Protein AF-A0A1G3LAY9-F1 (afdb_monomer_lite)

Secondary structure (DSSP, 8-state):
-----PEEEEE-GGGEEEEEETTS-EEEEEE--SS---EEEEEEEEEETTEEEEEEEEE-HHHHHHHHHHHHHHHHHHHHHHHT-

Foldseek 3Di:
DDDQWDWDWDKDAQQWIWIATPVRHTDDIDRDDRGTFPDKDKDGWDDDDPDIDIDMDGDDPVRVVVVVVVVVVVVVVVVVVVVVD

Radius of gyration: 17.54 Å; chains: 1; bounding box: 40×27×48 Å

pLDDT: mean 79.05, std 10.91, range [39.94, 90.94]

Structure (mmCIF, N/CA/C/O backbone):
data_AF-A0A1G3LAY9-F1
#
_entry.id   AF-A0A1G3LAY9-F1
#
loop_
_atom_site.group_PDB
_atom_site.id
_atom_site.type_symbol
_atom_site.label_atom_id
_atom_site.label_alt_id
_atom_site.label_comp_id
_atom_site.label_asym_id
_atom_site.label_entity_id
_atom_site.label_seq_id
_atom_site.pdbx_PDB_ins_code
_atom_site.Cartn_x
_atom_site.Cartn_y
_atom_site.Cartn_z
_atom_site.occupancy
_atom_site.B_iso_or_equiv
_atom_site.auth_seq_id
_atom_site.auth_comp_id
_atom_site.auth_asym_id
_atom_site.auth_atom_id
_atom_site.pdbx_PDB_model_num
ATOM 1 N N . MET A 1 1 ? -27.486 12.859 0.752 1.00 39.94 1 MET A N 1
ATOM 2 C CA . MET A 1 1 ? -26.208 13.327 1.329 1.00 39.94 1 MET A CA 1
ATOM 3 C C . MET A 1 1 ? -25.136 12.316 0.943 1.00 39.94 1 MET A C 1
ATOM 5 O O . MET A 1 1 ? -25.307 11.152 1.277 1.00 39.94 1 MET A O 1
ATOM 9 N N . ARG A 1 2 ? -24.119 12.691 0.151 1.00 51.12 2 ARG A N 1
ATOM 10 C CA . ARG A 1 2 ? -22.993 11.793 -0.168 1.00 51.12 2 ARG A CA 1
ATOM 11 C C . ARG A 1 2 ? -21.964 11.928 0.953 1.00 51.12 2 ARG A C 1
ATOM 13 O O . ARG A 1 2 ? -21.390 12.998 1.110 1.00 51.12 2 ARG A O 1
ATOM 20 N N . LEU A 1 3 ? -21.802 10.875 1.748 1.00 48.97 3 LEU A N 1
ATOM 21 C CA . LEU A 1 3 ? -20.742 10.780 2.748 1.00 48.97 3 LEU A CA 1
ATOM 22 C C . LEU A 1 3 ? -19.462 10.378 2.019 1.00 48.97 3 LEU A C 1
ATOM 24 O O . LEU A 1 3 ? -19.304 9.227 1.625 1.00 48.97 3 LEU A O 1
ATOM 28 N N . TYR A 1 4 ? -18.591 11.352 1.785 1.00 57.47 4 TYR A N 1
ATOM 29 C CA . TYR A 1 4 ? -17.212 11.088 1.405 1.00 57.47 4 TYR A CA 1
ATOM 30 C C . TYR A 1 4 ? -16.452 10.867 2.709 1.00 57.47 4 TYR A C 1
ATOM 32 O O . TYR A 1 4 ? -16.387 11.784 3.519 1.00 57.47 4 TYR A O 1
ATOM 40 N N . PHE A 1 5 ? -15.936 9.663 2.933 1.00 64.44 5 PHE A N 1
ATOM 41 C CA . PHE A 1 5 ? -14.997 9.406 4.021 1.00 64.44 5 PHE A CA 1
ATOM 42 C C . PHE A 1 5 ? -13.642 9.069 3.412 1.00 64.44 5 PHE A C 1
ATOM 44 O O . PHE A 1 5 ? -13.556 8.381 2.389 1.00 64.44 5 PHE A O 1
ATOM 51 N N . THR A 1 6 ? -12.588 9.590 4.025 1.00 69.69 6 THR A N 1
ATOM 52 C CA . THR A 1 6 ? -11.213 9.317 3.613 1.00 69.69 6 THR A CA 1
ATOM 53 C C . THR A 1 6 ? -10.710 8.115 4.399 1.00 69.69 6 THR A C 1
ATOM 55 O O . THR A 1 6 ? -10.880 8.053 5.616 1.00 69.69 6 THR A O 1
ATOM 58 N N . LEU A 1 7 ? -10.103 7.152 3.704 1.00 77.06 7 LEU A N 1
ATOM 59 C CA . LEU A 1 7 ? -9.384 6.056 4.341 1.00 77.06 7 LEU A CA 1
ATOM 60 C C . LEU A 1 7 ? -7.886 6.321 4.249 1.00 77.06 7 LEU A C 1
ATOM 62 O O . LEU A 1 7 ? -7.360 6.541 3.158 1.00 77.06 7 LEU A O 1
ATOM 66 N N . THR A 1 8 ? -7.206 6.245 5.387 1.00 84.88 8 THR A N 1
ATOM 67 C CA . THR A 1 8 ? -5.743 6.216 5.439 1.00 84.88 8 THR A CA 1
ATOM 68 C C . THR A 1 8 ? -5.303 4.765 5.442 1.00 84.88 8 THR A C 1
ATOM 70 O O . THR A 1 8 ? -5.780 3.975 6.258 1.00 84.88 8 THR A O 1
ATOM 73 N N . THR A 1 9 ? -4.400 4.401 4.538 1.00 86.31 9 THR A N 1
ATOM 74 C CA . THR A 1 9 ? -3.874 3.039 4.450 1.00 86.31 9 THR A CA 1
ATOM 75 C C . THR A 1 9 ? -2.430 2.976 4.895 1.00 86.31 9 THR A C 1
ATOM 77 O O . THR A 1 9 ? -1.637 3.870 4.604 1.00 86.31 9 THR A O 1
ATOM 80 N N . THR A 1 10 ? -2.087 1.903 5.594 1.00 88.88 10 THR A N 1
ATOM 81 C CA . THR A 1 10 ? -0.742 1.664 6.112 1.00 88.88 10 THR A CA 1
ATOM 82 C C . THR A 1 10 ? -0.329 0.227 5.835 1.00 88.88 10 THR A C 1
ATOM 84 O O . THR A 1 10 ? -1.119 -0.704 6.009 1.00 88.88 10 THR A O 1
ATOM 87 N N . GLY A 1 11 ? 0.917 0.055 5.403 1.00 88.44 11 GLY A N 1
ATOM 88 C CA . GLY A 1 11 ? 1.583 -1.240 5.407 1.00 88.44 11 GLY A CA 1
ATOM 89 C C . GLY A 1 11 ? 2.136 -1.521 6.798 1.00 88.44 11 GLY A C 1
ATOM 90 O O . GLY A 1 11 ? 2.490 -0.587 7.519 1.00 88.44 11 GLY A O 1
ATOM 91 N N . GLY A 1 12 ? 2.173 -2.786 7.1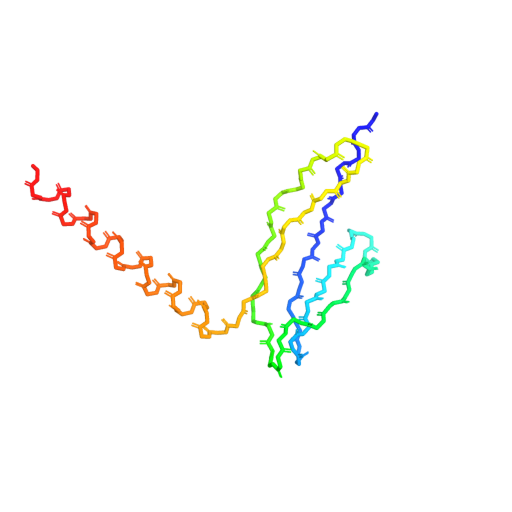91 1.00 85.56 12 GLY A N 1
ATOM 92 C CA . GLY A 1 12 ? 2.744 -3.202 8.459 1.00 85.56 12 GLY A CA 1
ATOM 93 C C . GLY A 1 12 ? 3.667 -4.404 8.328 1.00 85.56 12 GLY A C 1
ATOM 94 O O . GLY A 1 12 ? 3.789 -5.053 7.278 1.00 85.56 12 GLY A O 1
ATOM 95 N N . GLU A 1 13 ? 4.338 -4.685 9.439 1.00 81.81 13 GLU A N 1
ATOM 96 C CA . GLU A 1 13 ? 5.205 -5.845 9.588 1.00 81.81 13 GLU A CA 1
ATOM 97 C C . GLU A 1 13 ? 4.407 -7.141 9.365 1.00 81.81 13 GLU A C 1
ATOM 99 O O . GLU A 1 13 ? 3.207 -7.219 9.633 1.00 81.81 13 GLU A O 1
ATOM 104 N N . HIS A 1 14 ? 5.071 -8.171 8.836 1.00 84.69 14 HIS A N 1
ATOM 105 C CA . HIS A 1 14 ? 4.449 -9.462 8.494 1.00 84.69 14 HIS A CA 1
ATOM 106 C C . HIS A 1 14 ? 3.361 -9.404 7.409 1.00 84.69 14 HIS A C 1
ATOM 108 O O . HIS A 1 14 ? 2.491 -10.269 7.346 1.00 84.69 14 HIS A O 1
ATOM 114 N N . GLY A 1 15 ? 3.418 -8.403 6.533 1.00 82.75 15 GLY A N 1
ATOM 115 C CA . GLY A 1 15 ? 2.583 -8.360 5.336 1.00 82.75 15 GLY A CA 1
ATOM 116 C C . GLY A 1 15 ? 1.170 -7.866 5.573 1.00 82.75 15 GLY A C 1
ATOM 117 O O . GLY A 1 15 ? 0.268 -8.140 4.769 1.00 82.75 15 GLY A O 1
ATOM 118 N N . THR A 1 16 ? 0.965 -7.156 6.680 1.00 89.75 16 THR A N 1
ATOM 119 C CA . THR A 1 16 ? -0.321 -6.557 6.994 1.00 89.75 16 THR A CA 1
ATOM 120 C C . THR A 1 16 ? -0.555 -5.311 6.154 1.00 89.75 16 THR A C 1
ATOM 122 O O . THR A 1 16 ? 0.326 -4.490 5.907 1.00 89.75 16 THR A O 1
ATOM 125 N N . PHE A 1 17 ? -1.794 -5.185 5.713 1.00 90.56 17 PHE A N 1
ATOM 126 C CA . PHE A 1 17 ? -2.374 -3.981 5.164 1.00 90.56 17 PHE A CA 1
ATOM 127 C C . PHE A 1 17 ? -3.501 -3.560 6.099 1.00 90.56 17 PHE A C 1
ATOM 129 O O . PHE A 1 17 ? -4.360 -4.375 6.453 1.00 90.56 17 PHE A O 1
ATOM 136 N N . GLU A 1 18 ? -3.501 -2.296 6.499 1.00 90.94 18 GLU A N 1
ATOM 137 C CA . GLU A 1 18 ? -4.479 -1.745 7.428 1.00 90.94 18 GLU A CA 1
ATOM 138 C C . GLU A 1 18 ? -5.093 -0.482 6.829 1.00 90.94 18 GLU A C 1
ATOM 140 O O . GLU A 1 18 ? -4.397 0.336 6.230 1.00 90.94 18 GLU A O 1
ATOM 145 N N . ALA A 1 19 ? -6.408 -0.339 6.967 1.00 88.56 19 ALA A N 1
ATOM 146 C CA . ALA A 1 19 ? -7.153 0.837 6.548 1.00 88.56 19 ALA A CA 1
ATOM 147 C C . ALA A 1 19 ? -7.870 1.434 7.755 1.00 88.56 19 ALA A C 1
ATOM 149 O O . ALA A 1 19 ? -8.542 0.724 8.510 1.00 88.56 19 ALA A O 1
ATOM 150 N N . TRP A 1 20 ? -7.748 2.745 7.904 1.00 88.38 20 TRP A N 1
ATOM 151 C CA . TRP A 1 20 ? -8.224 3.509 9.045 1.00 88.38 20 TRP A CA 1
ATOM 152 C C . TRP A 1 20 ? -9.198 4.576 8.579 1.00 88.38 20 TRP A C 1
ATOM 154 O O . TRP A 1 20 ? -8.977 5.227 7.557 1.00 88.38 20 TRP A O 1
ATOM 164 N N . HIS A 1 21 ? -10.271 4.751 9.337 1.00 84.69 21 HIS A N 1
ATOM 165 C CA . HIS A 1 21 ? -11.157 5.891 9.189 1.00 84.69 21 HIS A CA 1
ATOM 166 C C . HIS A 1 21 ? -10.504 7.149 9.790 1.00 84.69 21 HIS A C 1
ATOM 168 O O . HIS A 1 21 ? -9.605 7.060 10.628 1.00 84.69 21 HIS A O 1
ATOM 174 N N . GLU A 1 22 ? -10.950 8.329 9.363 1.00 83.56 22 GLU A N 1
ATOM 175 C CA . GLU A 1 22 ? -10.402 9.629 9.785 1.00 83.56 22 GLU A CA 1
ATOM 176 C C . GLU A 1 22 ? -10.535 9.916 11.292 1.00 83.56 22 GLU A C 1
ATOM 178 O O . GLU A 1 22 ? -9.751 10.679 11.848 1.00 83.56 22 GLU A O 1
ATOM 183 N N . ASP A 1 23 ? -11.472 9.252 11.973 1.00 88.38 23 ASP A N 1
ATOM 184 C CA . ASP A 1 23 ? -11.631 9.286 13.436 1.00 88.38 23 ASP A CA 1
ATOM 185 C C . ASP A 1 23 ? -10.623 8.387 14.182 1.00 88.38 23 ASP A C 1
ATOM 187 O O . ASP A 1 23 ? -10.692 8.251 15.403 1.00 88.38 23 ASP A O 1
ATOM 191 N N . GLY A 1 24 ? -9.698 7.752 13.458 1.00 86.94 24 GLY A N 1
ATOM 192 C CA . GLY A 1 24 ? -8.693 6.843 14.002 1.00 86.94 24 GLY A CA 1
ATOM 193 C C . GLY A 1 24 ? -9.195 5.416 14.230 1.00 86.94 24 GLY A C 1
ATOM 194 O O . GLY A 1 24 ? -8.435 4.572 14.703 1.00 86.94 24 GLY A O 1
ATOM 195 N N . ARG A 1 25 ? -10.449 5.096 13.890 1.00 88.00 25 ARG A N 1
ATOM 196 C CA . ARG A 1 25 ? -10.966 3.730 14.010 1.00 88.00 25 ARG A CA 1
ATOM 197 C C . ARG A 1 25 ? -10.432 2.847 12.883 1.00 88.00 25 ARG A C 1
ATOM 199 O O . ARG A 1 25 ? -10.554 3.189 11.706 1.00 88.00 25 ARG A O 1
ATOM 206 N N . GLN A 1 26 ? -9.909 1.668 13.225 1.00 88.31 26 GLN A N 1
ATOM 207 C CA . GLN A 1 26 ? -9.518 0.678 12.220 1.00 88.31 26 GLN A CA 1
ATOM 208 C C . GLN A 1 26 ? -10.760 0.159 11.489 1.00 88.31 26 GLN A C 1
ATOM 210 O O . GLN A 1 26 ? -11.710 -0.316 12.111 1.00 88.31 26 GLN A O 1
ATOM 215 N N . PHE A 1 27 ? -10.745 0.262 10.165 1.00 85.25 27 PHE A N 1
ATOM 216 C CA . PHE A 1 27 ? -11.821 -0.204 9.301 1.00 85.25 27 PHE A CA 1
ATOM 217 C C . PHE A 1 27 ? -11.563 -1.635 8.822 1.00 85.25 27 PHE A C 1
ATOM 219 O O . PHE A 1 27 ? -12.446 -2.485 8.898 1.00 85.25 27 PHE A O 1
ATOM 226 N N . VAL A 1 28 ? -10.344 -1.908 8.346 1.00 86.31 28 VAL A N 1
ATOM 227 C CA . VAL A 1 28 ? -9.939 -3.207 7.793 1.00 86.31 28 VAL A CA 1
ATOM 228 C C . VAL A 1 28 ? -8.492 -3.512 8.175 1.00 86.31 28 VAL A C 1
ATOM 230 O O . VAL A 1 28 ? -7.645 -2.623 8.159 1.00 86.31 28 VAL A O 1
ATOM 233 N N . LYS A 1 29 ? -8.210 -4.790 8.449 1.00 89.94 29 LYS A N 1
ATOM 234 C CA . LYS A 1 29 ? -6.862 -5.357 8.545 1.00 89.94 29 LYS A CA 1
ATOM 235 C C . LYS A 1 29 ? -6.811 -6.677 7.781 1.00 89.94 29 LYS A C 1
ATOM 237 O O . LYS A 1 29 ? -7.618 -7.566 8.042 1.00 89.94 29 LYS A O 1
ATOM 242 N N . VAL A 1 30 ? -5.877 -6.801 6.843 1.00 86.94 30 VAL A N 1
ATOM 243 C CA . VAL A 1 30 ? -5.704 -7.994 5.998 1.00 86.94 30 VAL A CA 1
ATOM 244 C C . VAL A 1 30 ? -4.230 -8.369 5.941 1.00 86.94 30 VAL A C 1
ATOM 246 O O . VAL A 1 30 ? -3.378 -7.500 5.786 1.00 86.94 30 VAL A O 1
ATOM 249 N N . VAL A 1 31 ? -3.923 -9.662 6.031 1.00 87.19 31 VAL A N 1
ATOM 250 C CA . VAL A 1 31 ? -2.584 -10.181 5.717 1.00 87.19 31 VAL A CA 1
ATOM 251 C C . VAL A 1 31 ? -2.551 -10.491 4.227 1.00 87.19 31 VAL A C 1
ATOM 253 O O . VAL A 1 31 ? -3.286 -11.354 3.753 1.00 87.19 31 VAL A O 1
ATOM 256 N N . THR A 1 32 ? -1.742 -9.743 3.486 1.00 85.62 32 THR A N 1
ATOM 257 C CA . THR A 1 32 ? -1.659 -9.828 2.018 1.00 85.62 32 THR A CA 1
ATOM 258 C C . THR A 1 32 ? -0.387 -10.527 1.550 1.00 85.62 32 THR A C 1
ATOM 260 O O . THR A 1 32 ? -0.376 -11.135 0.484 1.00 85.62 32 THR A O 1
ATOM 263 N N . HIS A 1 33 ? 0.668 -10.482 2.363 1.00 83.56 33 HIS A N 1
ATOM 264 C CA . HIS A 1 33 ? 1.992 -10.998 2.038 1.00 83.56 33 HIS A CA 1
ATOM 265 C C . HIS A 1 33 ? 2.561 -11.805 3.210 1.00 83.56 33 HIS A C 1
ATOM 267 O O . HIS A 1 33 ? 2.115 -11.669 4.344 1.00 83.56 33 HIS A O 1
ATOM 273 N N . SER A 1 34 ? 3.572 -12.637 2.948 1.00 83.00 34 SER A N 1
ATOM 274 C CA . SER A 1 34 ? 4.335 -13.339 3.994 1.00 83.00 34 SER A CA 1
ATOM 275 C C . SER A 1 34 ? 5.432 -12.475 4.635 1.00 83.00 34 SER A C 1
ATOM 277 O O . SER A 1 34 ? 6.034 -12.871 5.630 1.00 83.00 34 SER A O 1
ATOM 279 N N . THR A 1 35 ? 5.703 -11.302 4.061 1.00 82.25 35 THR A N 1
ATOM 280 C CA . THR A 1 35 ? 6.741 -10.338 4.461 1.00 82.25 35 THR A CA 1
ATOM 281 C C . THR A 1 35 ? 6.143 -8.939 4.543 1.00 82.25 35 THR A C 1
ATOM 283 O O . THR A 1 35 ? 5.080 -8.720 3.976 1.00 82.25 35 THR A O 1
ATOM 286 N N . GLY A 1 36 ? 6.832 -7.992 5.190 1.00 87.50 36 GLY A N 1
ATOM 287 C CA . GLY A 1 36 ? 6.367 -6.608 5.370 1.00 87.50 36 GLY A CA 1
ATOM 288 C C . GLY A 1 36 ? 5.861 -5.923 4.092 1.00 87.50 36 GLY A C 1
ATOM 289 O O . GLY A 1 36 ? 6.379 -6.162 2.998 1.00 87.50 36 GLY A O 1
ATOM 290 N N . VAL A 1 37 ? 4.830 -5.088 4.254 1.00 88.19 37 VAL A N 1
ATOM 291 C CA . VAL A 1 37 ? 4.331 -4.178 3.211 1.00 88.19 37 VAL A CA 1
ATOM 292 C C . VAL A 1 37 ? 4.989 -2.818 3.419 1.00 88.19 37 VAL A C 1
ATOM 294 O O . VAL A 1 37 ? 4.772 -2.181 4.445 1.00 88.19 37 VAL A O 1
ATOM 297 N N . GLU A 1 38 ? 5.751 -2.363 2.429 1.00 87.00 38 GLU A N 1
ATOM 298 C CA . GLU A 1 38 ? 6.533 -1.118 2.498 1.00 87.00 38 GLU A CA 1
ATOM 299 C C . GLU A 1 38 ? 5.725 0.102 2.060 1.00 87.00 38 GLU A C 1
ATOM 301 O O . GLU A 1 38 ? 5.946 1.231 2.491 1.00 87.00 38 GLU A O 1
ATOM 306 N N . THR A 1 39 ? 4.792 -0.096 1.134 1.00 84.19 39 THR A N 1
ATOM 307 C CA . THR A 1 39 ? 4.023 0.996 0.546 1.00 84.19 39 THR A CA 1
ATOM 308 C C . THR A 1 39 ? 2.593 0.563 0.319 1.00 84.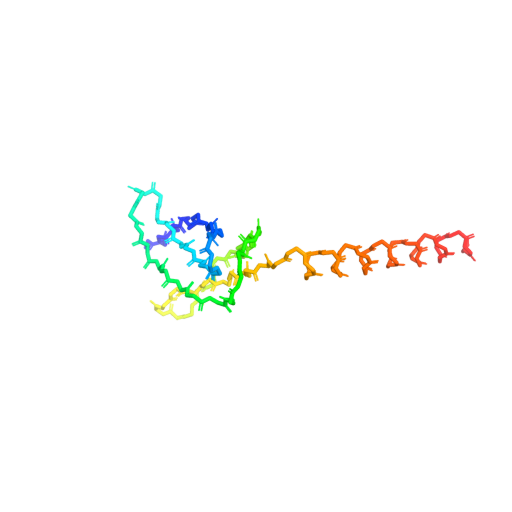19 39 THR A C 1
ATOM 310 O O . THR A 1 39 ? 2.316 -0.571 -0.074 1.00 84.19 39 THR A O 1
ATOM 313 N N . THR A 1 40 ? 1.675 1.503 0.534 1.00 86.00 40 THR A N 1
ATOM 314 C CA . THR A 1 40 ? 0.287 1.342 0.121 1.00 86.00 40 THR A CA 1
ATOM 315 C C . THR A 1 40 ? -0.119 2.462 -0.819 1.00 86.00 40 THR A C 1
ATOM 317 O O . THR A 1 40 ? 0.315 3.602 -0.663 1.00 86.00 40 THR A O 1
ATOM 320 N N . VAL A 1 41 ? -0.937 2.133 -1.813 1.00 82.75 41 VAL A N 1
ATOM 321 C CA . VAL A 1 41 ? -1.520 3.107 -2.740 1.00 82.75 41 VAL A CA 1
ATOM 322 C C . VAL A 1 41 ? -3.021 2.933 -2.705 1.00 82.75 41 VAL A C 1
ATOM 324 O O . VAL A 1 41 ? -3.510 1.843 -2.987 1.00 82.75 41 VAL A O 1
ATOM 327 N N . THR A 1 42 ? -3.746 4.000 -2.389 1.00 79.31 42 THR A N 1
ATOM 328 C CA . THR A 1 42 ? -5.208 3.977 -2.323 1.00 79.31 42 THR A CA 1
ATOM 329 C C . THR A 1 42 ? -5.790 4.846 -3.417 1.00 79.31 42 THR A C 1
ATOM 331 O O . THR A 1 42 ? -5.435 6.014 -3.562 1.00 79.31 42 THR A O 1
ATOM 334 N N . TYR A 1 43 ? -6.691 4.259 -4.193 1.00 72.56 43 TYR A N 1
ATOM 335 C CA . TYR A 1 43 ? -7.439 4.958 -5.223 1.00 72.56 43 TYR A CA 1
ATOM 336 C C . TYR A 1 43 ? -8.761 5.481 -4.654 1.00 72.56 43 TYR A C 1
ATOM 338 O O . TYR A 1 43 ? -9.329 4.855 -3.750 1.00 72.56 43 TYR A O 1
ATOM 346 N N . PRO A 1 44 ? -9.271 6.608 -5.186 1.00 69.25 44 PRO A N 1
ATOM 347 C CA . PRO A 1 44 ? -10.533 7.184 -4.746 1.00 69.25 44 PRO A CA 1
ATOM 348 C C . PRO A 1 44 ? -11.677 6.170 -4.770 1.00 69.25 44 PRO A C 1
ATOM 350 O O . PRO A 1 44 ? -11.746 5.299 -5.641 1.00 69.25 44 PRO A O 1
ATOM 353 N N . THR A 1 45 ? -12.596 6.317 -3.821 1.00 69.38 45 THR A N 1
ATOM 354 C CA . THR A 1 45 ? -13.772 5.461 -3.716 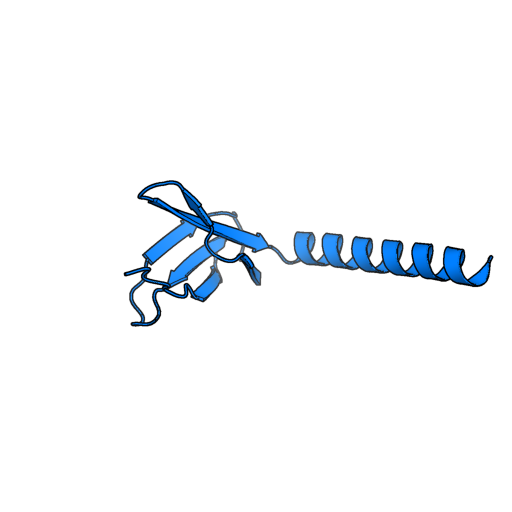1.00 69.38 45 THR A CA 1
ATOM 355 C C . THR A 1 45 ? -14.683 5.608 -4.933 1.00 69.38 45 THR A C 1
ATOM 357 O O . THR A 1 45 ? -15.018 6.716 -5.357 1.00 69.38 45 THR A O 1
ATOM 360 N N . VAL A 1 46 ? -15.131 4.475 -5.478 1.00 68.38 46 VAL A N 1
ATOM 361 C CA . VAL A 1 46 ? -16.128 4.428 -6.553 1.00 68.38 46 VAL A CA 1
ATOM 362 C C . VAL A 1 46 ? -17.453 3.937 -5.958 1.00 68.38 46 VAL A C 1
ATOM 364 O O . VAL A 1 46 ? -17.475 2.877 -5.316 1.00 68.38 46 VAL A O 1
ATOM 367 N N . PRO A 1 47 ? -18.565 4.676 -6.128 1.00 68.38 47 PRO A N 1
ATOM 368 C CA . PRO A 1 47 ? -19.872 4.199 -5.701 1.00 68.38 47 PRO A CA 1
ATOM 369 C C . PRO A 1 47 ? -20.320 3.008 -6.561 1.00 68.38 47 PRO A C 1
ATOM 371 O O . PRO A 1 47 ? -20.328 3.089 -7.789 1.00 68.38 47 PRO A O 1
ATOM 374 N N . LEU A 1 48 ? -20.731 1.919 -5.911 1.00 71.88 48 LEU A N 1
ATOM 375 C CA . LEU A 1 48 ? -21.322 0.726 -6.520 1.00 71.88 48 LEU A CA 1
ATOM 376 C C . LEU A 1 48 ? -22.784 0.612 -6.068 1.00 71.88 48 LEU A C 1
ATOM 378 O O . LEU A 1 48 ? -23.112 -0.154 -5.164 1.00 71.88 48 LEU A O 1
ATOM 382 N N . GLY A 1 49 ? -23.663 1.411 -6.678 1.00 77.31 49 GLY A N 1
ATOM 383 C CA . GLY A 1 49 ? -25.074 1.482 -6.285 1.00 77.31 49 GLY A CA 1
ATOM 384 C C . GLY A 1 49 ? -25.246 2.089 -4.890 1.00 77.31 49 GLY A C 1
ATOM 385 O O . GLY A 1 49 ? -24.902 3.250 -4.676 1.00 77.31 49 GLY A O 1
ATOM 386 N N . ASP A 1 50 ? -25.778 1.301 -3.957 1.00 79.06 50 ASP A N 1
ATOM 387 C CA . ASP A 1 50 ? -25.920 1.629 -2.532 1.00 79.06 50 ASP A CA 1
ATOM 388 C C . ASP A 1 50 ? -24.664 1.300 -1.701 1.00 79.06 50 ASP A C 1
ATOM 390 O O . ASP A 1 50 ? -24.615 1.591 -0.504 1.00 79.06 50 ASP A O 1
ATOM 394 N N . LYS A 1 51 ? -23.630 0.723 -2.328 1.00 70.56 51 LYS A N 1
ATOM 395 C CA . LYS A 1 51 ? -22.364 0.348 -1.689 1.00 70.56 51 LYS A CA 1
ATOM 396 C C . LYS A 1 51 ? -21.234 1.299 -2.065 1.00 70.56 51 LYS A C 1
ATOM 398 O O . LYS A 1 51 ? -21.230 1.927 -3.124 1.00 70.56 51 LYS A O 1
ATOM 403 N N . TRP A 1 52 ? -20.217 1.335 -1.212 1.00 69.94 52 TRP A N 1
ATOM 404 C CA . TRP A 1 52 ? -18.952 2.015 -1.474 1.00 69.94 52 TRP A CA 1
ATOM 405 C C . TRP A 1 52 ? -17.858 0.985 -1.725 1.00 69.94 52 TRP A C 1
ATOM 407 O O . TRP A 1 52 ? -17.819 -0.054 -1.066 1.00 69.94 52 TRP A O 1
ATOM 417 N N . SER A 1 53 ? -16.968 1.278 -2.668 1.00 74.06 53 SER A N 1
ATOM 418 C CA . SER A 1 53 ? -15.776 0.475 -2.933 1.00 74.06 53 SER A CA 1
ATOM 419 C C . SER A 1 53 ? -14.546 1.365 -2.984 1.00 74.06 53 SER A C 1
ATOM 421 O O . SER A 1 53 ? -14.642 2.517 -3.397 1.00 74.06 53 SER A O 1
ATOM 423 N N . PHE A 1 54 ? -13.402 0.833 -2.573 1.00 75.12 54 PHE A N 1
ATOM 424 C CA . PHE A 1 54 ? -12.092 1.440 -2.774 1.00 75.12 54 PHE A CA 1
ATOM 425 C C . PHE A 1 54 ? -11.131 0.370 -3.279 1.00 75.12 54 PHE A C 1
ATOM 427 O O . PHE A 1 54 ? -11.339 -0.822 -3.042 1.00 75.12 54 PHE A O 1
ATOM 434 N N . ILE A 1 55 ? -10.080 0.802 -3.971 1.00 77.31 55 ILE A N 1
ATOM 435 C CA . ILE A 1 55 ? -8.979 -0.069 -4.377 1.00 77.31 55 ILE A CA 1
ATOM 436 C C . ILE A 1 55 ? -7.753 0.385 -3.606 1.00 77.31 55 ILE A C 1
ATOM 438 O O . ILE A 1 55 ? -7.390 1.559 -3.662 1.00 77.31 55 ILE A O 1
ATOM 442 N N . ALA A 1 56 ? -7.119 -0.550 -2.911 1.00 80.56 56 ALA A N 1
ATOM 443 C CA . ALA A 1 56 ? -5.838 -0.327 -2.273 1.00 80.56 56 ALA A CA 1
ATOM 444 C C . ALA A 1 56 ? -4.843 -1.394 -2.729 1.00 80.56 56 ALA A C 1
ATOM 446 O O . ALA A 1 56 ? -5.180 -2.575 -2.814 1.00 80.56 56 ALA A O 1
ATOM 447 N N . LEU A 1 57 ? -3.626 -0.963 -3.038 1.00 81.88 57 LEU A N 1
ATOM 448 C CA . LEU A 1 57 ? -2.504 -1.825 -3.380 1.00 81.88 57 LEU A CA 1
ATOM 449 C C . LEU A 1 57 ? -1.551 -1.864 -2.193 1.00 81.88 57 LEU A C 1
ATOM 451 O O . LEU A 1 57 ? -1.181 -0.812 -1.679 1.00 81.88 57 LEU A O 1
ATOM 455 N N . ALA A 1 58 ? -1.152 -3.064 -1.786 1.00 85.81 58 ALA A N 1
ATOM 456 C CA . ALA A 1 58 ? -0.084 -3.298 -0.826 1.00 85.81 58 ALA A CA 1
ATOM 457 C C . ALA A 1 58 ? 1.135 -3.783 -1.611 1.00 85.81 58 ALA A C 1
ATOM 459 O O . ALA A 1 58 ? 1.037 -4.791 -2.306 1.00 85.81 58 ALA A O 1
ATOM 460 N N . LEU A 1 59 ? 2.238 -3.041 -1.548 1.00 84.00 59 LEU A N 1
ATOM 461 C CA . LEU A 1 59 ? 3.437 -3.305 -2.337 1.00 84.00 59 LEU A CA 1
ATOM 462 C C . LEU A 1 59 ? 4.616 -3.625 -1.422 1.00 84.00 59 LEU A C 1
ATOM 464 O O . LEU A 1 59 ? 4.877 -2.918 -0.442 1.00 84.00 59 LEU A O 1
ATOM 468 N N . ARG A 1 60 ? 5.349 -4.677 -1.779 1.00 86.50 60 ARG A N 1
ATOM 469 C CA . ARG A 1 60 ? 6.668 -4.998 -1.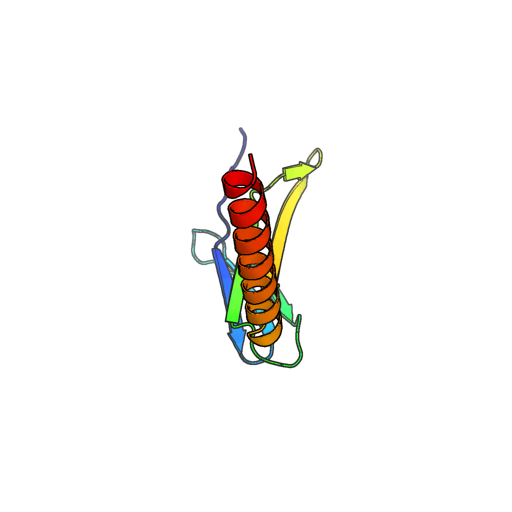226 1.00 86.50 60 ARG A CA 1
ATOM 470 C C . ARG A 1 60 ? 7.757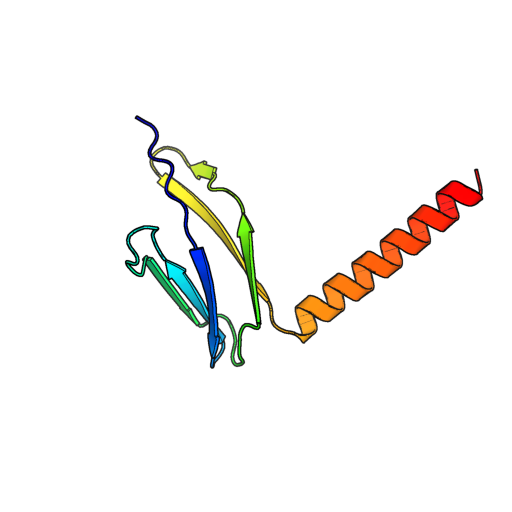 -4.218 -1.954 1.00 86.50 60 ARG A C 1
ATOM 472 O O . ARG A 1 60 ? 7.561 -3.763 -3.081 1.00 86.50 60 ARG A O 1
ATOM 479 N N . ASP A 1 61 ? 8.942 -4.165 -1.353 1.00 78.31 61 ASP A N 1
ATOM 480 C CA . ASP A 1 61 ? 10.108 -3.486 -1.931 1.00 78.31 61 ASP A CA 1
ATOM 481 C C . ASP A 1 61 ? 10.446 -3.984 -3.351 1.00 78.31 61 ASP A C 1
ATOM 483 O O . ASP A 1 61 ? 10.611 -3.198 -4.280 1.00 78.31 61 ASP A O 1
ATOM 487 N N . VAL A 1 62 ? 10.418 -5.306 -3.566 1.00 79.56 62 VAL A N 1
ATOM 488 C CA . VAL A 1 62 ? 10.701 -5.912 -4.882 1.00 79.56 62 VAL A CA 1
ATOM 489 C C . VAL A 1 62 ? 9.687 -5.512 -5.962 1.00 79.56 62 VAL A C 1
ATOM 491 O O . VAL A 1 62 ? 10.051 -5.303 -7.118 1.00 79.56 62 VAL A O 1
ATOM 494 N N . GLU A 1 63 ? 8.411 -5.379 -5.599 1.00 82.00 63 GLU A N 1
ATOM 495 C CA . GLU A 1 63 ? 7.347 -4.978 -6.527 1.00 82.00 63 GLU A CA 1
ATOM 496 C C . GLU A 1 63 ? 7.453 -3.491 -6.850 1.00 82.00 63 GLU A C 1
ATOM 498 O O . GLU A 1 63 ? 7.313 -3.091 -8.006 1.00 82.00 63 GLU A O 1
ATOM 503 N N . LEU A 1 64 ? 7.756 -2.676 -5.838 1.00 76.12 64 LEU A N 1
ATOM 504 C CA . LEU A 1 64 ? 7.984 -1.251 -6.008 1.00 76.12 64 LEU A CA 1
ATOM 505 C C . LEU A 1 64 ? 9.190 -0.988 -6.914 1.00 76.12 64 LEU A C 1
ATOM 507 O O . LEU A 1 64 ? 9.107 -0.143 -7.808 1.00 76.12 64 LEU A O 1
ATOM 511 N N . GLN A 1 65 ? 10.281 -1.733 -6.727 1.00 77.50 65 GLN A N 1
ATOM 512 C CA . GLN A 1 65 ? 11.463 -1.622 -7.572 1.00 77.50 65 GLN A CA 1
ATOM 513 C C . GLN A 1 65 ? 11.151 -2.012 -9.022 1.00 77.50 65 GLN A C 1
ATOM 515 O O . GLN A 1 65 ? 11.464 -1.250 -9.931 1.00 77.50 65 GLN A O 1
ATOM 520 N N . ALA A 1 66 ? 10.432 -3.116 -9.249 1.00 85.00 66 ALA A N 1
ATOM 521 C CA . ALA A 1 66 ? 10.027 -3.519 -10.596 1.00 85.00 66 ALA A CA 1
ATOM 522 C C . ALA A 1 66 ? 9.158 -2.455 -11.300 1.00 85.00 66 ALA A C 1
ATOM 524 O O . ALA A 1 66 ? 9.311 -2.211 -12.501 1.00 85.00 66 ALA A O 1
ATOM 525 N N . ILE A 1 67 ? 8.259 -1.790 -10.563 1.00 82.44 67 ILE A N 1
ATOM 526 C CA . ILE A 1 67 ? 7.443 -0.686 -11.089 1.00 82.44 67 ILE A CA 1
ATOM 527 C C . ILE A 1 67 ? 8.323 0.519 -11.450 1.00 82.44 67 ILE A C 1
ATOM 529 O O . ILE A 1 67 ? 8.151 1.092 -12.529 1.00 82.44 67 ILE A O 1
ATOM 533 N N . ARG A 1 68 ? 9.270 0.894 -10.580 1.00 80.12 68 ARG A N 1
ATOM 534 C CA . ARG A 1 68 ? 10.215 1.998 -10.826 1.00 80.12 68 ARG A CA 1
ATOM 535 C C . ARG A 1 68 ? 11.063 1.739 -12.066 1.00 80.12 68 ARG A C 1
ATOM 537 O O . ARG A 1 68 ? 11.078 2.574 -12.967 1.00 80.12 68 ARG A O 1
ATOM 544 N N . ASP A 1 69 ? 11.661 0.556 -12.161 1.00 89.19 69 ASP A N 1
ATOM 545 C CA . ASP A 1 69 ? 12.485 0.154 -13.302 1.00 89.19 69 ASP A CA 1
ATOM 546 C C . ASP A 1 69 ? 11.686 0.237 -14.612 1.00 89.19 69 ASP A C 1
ATOM 548 O O . ASP A 1 69 ? 12.160 0.740 -15.637 1.00 89.19 69 ASP A O 1
ATOM 552 N N . ARG A 1 70 ? 10.422 -0.210 -14.582 1.00 89.88 70 ARG A N 1
ATOM 553 C CA . ARG A 1 70 ? 9.537 -0.147 -15.748 1.00 89.88 70 ARG A CA 1
ATOM 554 C C . ARG A 1 70 ? 9.165 1.286 -16.124 1.00 89.88 70 ARG A C 1
ATOM 556 O O . ARG A 1 70 ? 9.072 1.591 -17.319 1.00 89.88 70 ARG A O 1
ATOM 563 N N . LEU A 1 71 ? 8.947 2.155 -15.139 1.00 82.75 71 LEU A N 1
ATOM 564 C CA . LEU A 1 71 ? 8.644 3.564 -15.367 1.00 82.75 71 LEU A CA 1
ATOM 565 C C . LEU A 1 71 ? 9.832 4.276 -16.022 1.00 82.75 71 LEU A C 1
ATOM 567 O O . LEU A 1 71 ? 9.652 4.936 -17.045 1.00 82.75 71 LEU A O 1
ATOM 571 N N . GLU A 1 72 ? 11.044 4.072 -15.507 1.00 85.69 72 GLU A N 1
ATOM 572 C CA . GLU A 1 72 ? 12.265 4.649 -16.077 1.00 85.69 72 GLU A CA 1
ATOM 573 C C . GLU A 1 72 ? 12.517 4.182 -17.513 1.00 85.69 72 GLU A C 1
ATOM 575 O O . GLU A 1 72 ? 12.882 4.979 -18.381 1.00 85.69 72 GLU A O 1
ATOM 580 N N . ALA A 1 73 ? 12.316 2.889 -17.785 1.00 88.81 73 ALA A N 1
ATOM 581 C CA . ALA A 1 73 ? 12.452 2.342 -19.131 1.00 88.81 73 ALA A CA 1
ATOM 582 C C . ALA A 1 73 ? 11.448 2.986 -20.100 1.00 88.81 73 ALA A C 1
ATOM 584 O O . ALA A 1 73 ? 11.799 3.334 -21.229 1.00 88.81 73 ALA A O 1
ATOM 585 N N . THR A 1 74 ? 10.209 3.194 -19.646 1.00 87.12 74 THR A N 1
ATOM 586 C CA . THR A 1 74 ? 9.155 3.833 -20.444 1.00 87.12 74 THR A CA 1
ATOM 587 C C . THR A 1 74 ? 9.477 5.304 -20.711 1.00 87.12 74 THR A C 1
ATOM 589 O O . THR A 1 74 ? 9.353 5.761 -21.844 1.00 87.12 74 THR A O 1
ATOM 592 N N . GLN A 1 75 ? 9.955 6.040 -19.704 1.00 84.69 75 GLN A N 1
ATOM 593 C CA . GLN A 1 75 ? 10.364 7.440 -19.853 1.00 84.69 75 GLN A CA 1
ATOM 594 C C . GLN A 1 75 ? 11.523 7.599 -20.841 1.00 84.69 75 GLN A C 1
ATOM 596 O O . GLN A 1 75 ? 11.467 8.466 -21.712 1.00 84.69 75 GLN A O 1
ATOM 601 N N . ARG A 1 76 ? 12.540 6.731 -20.762 1.00 84.50 76 ARG A N 1
ATOM 602 C CA . ARG A 1 76 ? 13.656 6.714 -21.721 1.00 84.50 76 ARG A CA 1
ATOM 603 C C . ARG A 1 76 ? 13.182 6.437 -23.147 1.00 84.50 76 ARG A C 1
ATOM 605 O O . ARG A 1 76 ? 13.608 7.129 -24.068 1.00 84.50 76 ARG A O 1
ATOM 612 N N . ALA A 1 77 ? 12.283 5.468 -23.326 1.00 83.75 77 ALA A N 1
ATOM 613 C CA . ALA A 1 77 ? 11.713 5.157 -24.635 1.00 83.75 77 ALA A CA 1
ATOM 614 C C . ALA A 1 77 ? 10.941 6.352 -25.219 1.00 83.75 77 ALA A C 1
ATOM 616 O O . ALA A 1 77 ? 11.142 6.705 -26.377 1.00 83.75 77 ALA A O 1
ATOM 617 N N . LEU A 1 78 ? 10.113 7.019 -24.409 1.00 81.31 78 LEU A N 1
ATOM 618 C CA . LEU A 1 78 ? 9.362 8.203 -24.834 1.00 81.31 78 LEU A CA 1
ATOM 619 C C . LEU A 1 78 ? 10.281 9.381 -25.189 1.00 81.31 78 LEU A C 1
ATOM 621 O O . LEU A 1 78 ? 10.071 10.021 -26.216 1.00 81.31 78 LEU A O 1
ATOM 625 N N . ALA A 1 79 ? 11.326 9.641 -24.399 1.00 76.25 79 ALA A N 1
ATOM 626 C CA . ALA A 1 79 ? 12.304 10.689 -24.698 1.00 76.25 79 ALA A CA 1
ATOM 627 C C . ALA A 1 79 ? 13.056 10.422 -26.015 1.00 76.25 79 ALA A C 1
ATOM 629 O O . ALA A 1 79 ? 13.251 11.336 -26.815 1.00 76.25 79 ALA A O 1
ATOM 630 N N . GLY A 1 80 ? 13.415 9.160 -26.276 1.00 72.00 80 GLY A N 1
ATOM 631 C CA . GLY A 1 80 ? 14.033 8.747 -27.538 1.00 72.00 80 GLY A CA 1
ATOM 632 C C . GLY A 1 80 ? 13.122 8.944 -28.754 1.00 72.00 80 GLY A C 1
ATOM 633 O O . GLY A 1 80 ? 13.601 9.330 -29.815 1.00 72.00 80 GLY A O 1
ATOM 634 N N . VAL A 1 81 ? 11.809 8.749 -28.597 1.00 66.94 81 VAL A N 1
ATOM 635 C CA . VAL A 1 81 ? 10.819 9.020 -29.655 1.00 66.94 81 VAL A CA 1
ATOM 636 C C . VAL A 1 81 ? 10.682 10.524 -29.921 1.00 66.94 81 VAL A C 1
ATOM 638 O O . VAL A 1 81 ? 10.672 10.940 -31.077 1.00 66.94 81 VAL A O 1
ATOM 641 N N . VAL A 1 82 ? 10.646 11.356 -28.874 1.00 61.41 82 VAL 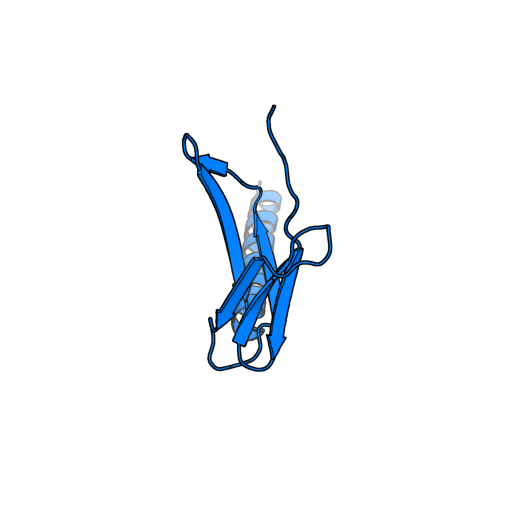A N 1
ATOM 642 C CA . VAL A 1 82 ? 10.523 12.823 -29.004 1.00 61.41 82 VAL A CA 1
ATOM 643 C C . VAL A 1 82 ? 11.757 13.461 -29.657 1.00 61.41 82 VAL A C 1
ATOM 645 O O . VAL A 1 82 ? 11.624 14.483 -30.316 1.00 61.41 82 VAL A O 1
ATOM 648 N N . HIS A 1 83 ? 12.952 12.884 -29.503 1.00 53.72 83 HIS A N 1
ATOM 649 C CA . HIS A 1 83 ? 14.187 13.407 -30.117 1.00 53.72 83 HIS A CA 1
ATOM 650 C C . HIS A 1 83 ? 14.486 12.849 -31.516 1.00 53.72 83 HIS A C 1
ATOM 652 O O . HIS A 1 83 ? 15.395 13.339 -32.181 1.00 53.72 83 HIS A O 1
ATOM 658 N N . ALA A 1 84 ? 13.743 11.836 -31.964 1.00 54.84 84 ALA A N 1
ATOM 659 C CA . ALA A 1 84 ? 13.818 11.303 -33.324 1.00 54.84 84 ALA A CA 1
ATOM 660 C C . ALA A 1 84 ? 12.783 11.936 -34.282 1.00 54.84 84 ALA A C 1
ATOM 662 O O . ALA A 1 84 ? 12.696 11.510 -35.434 1.00 54.84 84 ALA A O 1
ATOM 663 N N . SER A 1 85 ? 11.993 12.903 -33.791 1.00 48.72 85 SER A N 1
ATOM 664 C CA . SER A 1 85 ? 10.921 13.607 -34.513 1.00 48.72 85 SER A CA 1
ATOM 665 C C . SER A 1 85 ? 11.374 14.967 -35.035 1.00 48.72 85 SER A C 1
ATOM 667 O O . SER A 1 85 ? 12.049 15.684 -34.262 1.00 48.72 85 SER A O 1
#

Sequence (85 aa):
MRLYFTLTTTGGEHGTFEAWHEDGRQFVKVVTHSTGVETTVTYPTVPLGDKWSFIALALRDVELQAIRDRLEATQRALAGVVHAS